Protein AF-A0A3F3IBT3-F1 (afdb_monomer_lite)

Secondary structure (DSSP, 8-state):
---EETTT-PPPTT-EEEEEETTEEEEEEE-TTS-EEEEEETTTEEEES----EEEEEEPPP-

Sequence (63 aa):
MEWINVEDRKPNGFEMVILDTDRGIAVGCFDPFGEPKQAIFGFTGTVAHSRYEVKRWMPLPKA

Radius of gyration: 10.61 Å; chains: 1; bounding box: 26×27×25 Å

Foldseek 3Di:
DDKDFCVRDADAAQAWWWFQKPVGIWTFGAHNVRHTQWTQDPPPGIDGPDDIDTGIIGHDDDD

pLDDT: mean 78.51, std 11.06, range [56.03, 91.88]

Organism: Salmonella enterica (NCBI:txid28901)

Structure (mmCIF, N/CA/C/O backbone):
data_AF-A0A3F3IBT3-F1
#
_entry.id   AF-A0A3F3IBT3-F1
#
loop_
_atom_site.group_PDB
_atom_site.id
_atom_site.type_symbol
_atom_site.label_atom_id
_atom_site.label_alt_id
_atom_site.label_comp_id
_atom_site.label_asym_id
_atom_site.label_entity_id
_atom_site.label_seq_id
_atom_site.pdbx_PDB_ins_code
_atom_site.Cartn_x
_atom_site.Cartn_y
_atom_site.Cartn_z
_atom_site.occupancy
_atom_site.B_iso_or_equiv
_atom_site.auth_seq_id
_atom_site.auth_comp_id
_atom_site.auth_asym_id
_atom_site.auth_atom_id
_atom_site.pdbx_PDB_model_num
ATOM 1 N N . MET A 1 1 ? -15.843 0.242 2.364 1.00 69.81 1 MET A N 1
ATOM 2 C CA . MET A 1 1 ? -14.523 0.908 2.314 1.00 69.81 1 MET A CA 1
ATOM 3 C C . MET A 1 1 ? -14.382 1.521 0.944 1.00 69.81 1 MET A C 1
ATOM 5 O O . MET A 1 1 ? -14.761 0.863 -0.017 1.00 69.81 1 MET A O 1
ATOM 9 N N . GLU A 1 2 ? -13.927 2.766 0.872 1.00 84.56 2 GLU A N 1
ATOM 10 C CA . GLU A 1 2 ? -13.790 3.503 -0.387 1.00 84.56 2 GLU A CA 1
ATOM 11 C C . GLU A 1 2 ? -12.324 3.562 -0.814 1.00 84.56 2 GLU A C 1
ATOM 13 O O . GLU A 1 2 ? -11.424 3.587 0.029 1.00 84.56 2 GLU A O 1
ATOM 18 N N . TRP A 1 3 ? -12.103 3.557 -2.127 1.00 89.62 3 TRP A N 1
ATOM 19 C CA . TRP A 1 3 ? -10.786 3.748 -2.720 1.00 89.62 3 TRP A CA 1
ATOM 20 C C . TRP A 1 3 ? -10.419 5.230 -2.713 1.00 89.62 3 TRP A C 1
ATOM 22 O O . TRP A 1 3 ? -11.211 6.068 -3.135 1.00 89.62 3 TRP A O 1
ATOM 32 N N . ILE A 1 4 ? -9.202 5.535 -2.277 1.00 91.50 4 ILE A N 1
ATOM 33 C CA . ILE A 1 4 ? -8.652 6.886 -2.171 1.00 91.50 4 ILE A CA 1
ATOM 34 C C . ILE A 1 4 ? -7.540 7.014 -3.216 1.00 91.50 4 ILE A C 1
ATOM 36 O O . ILE A 1 4 ? -6.633 6.178 -3.237 1.00 91.50 4 ILE A O 1
ATOM 40 N N . ASN A 1 5 ? -7.589 8.021 -4.095 1.00 91.19 5 ASN A N 1
ATOM 41 C CA . ASN A 1 5 ? -6.478 8.253 -5.025 1.00 91.19 5 ASN A CA 1
ATOM 42 C C . ASN A 1 5 ? -5.256 8.742 -4.244 1.00 91.19 5 ASN A C 1
ATOM 44 O O . ASN A 1 5 ? -5.374 9.568 -3.336 1.00 91.19 5 ASN A O 1
ATOM 48 N N . VAL A 1 6 ? -4.072 8.253 -4.612 1.00 86.75 6 VAL A N 1
ATOM 49 C CA . VAL A 1 6 ? -2.835 8.617 -3.904 1.00 86.75 6 VAL A CA 1
ATOM 50 C C . VAL A 1 6 ? -2.486 10.104 -4.058 1.00 86.75 6 VAL A C 1
ATOM 52 O O . VAL A 1 6 ? -1.879 10.681 -3.159 1.00 86.75 6 VAL A O 1
ATOM 55 N N . GLU A 1 7 ? -2.906 10.722 -5.169 1.00 86.69 7 GLU A N 1
ATOM 56 C CA . GLU A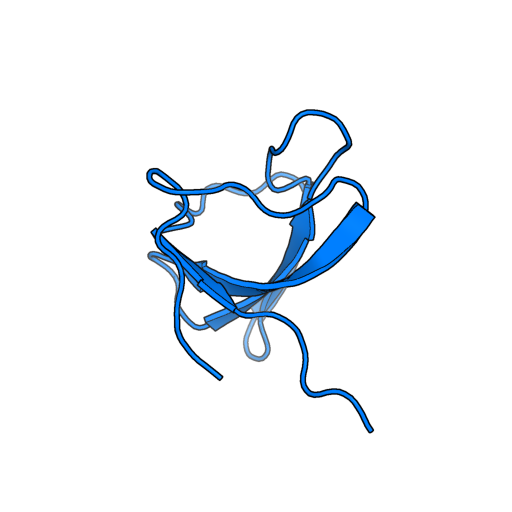 1 7 ? -2.731 12.153 -5.450 1.00 86.69 7 GLU A CA 1
ATOM 57 C C . GLU A 1 7 ? -3.567 13.037 -4.514 1.0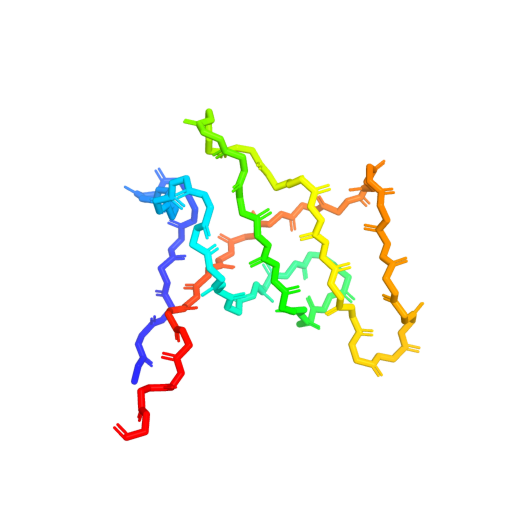0 86.69 7 GLU A C 1
ATOM 59 O O . GLU A 1 7 ? -3.103 14.093 -4.092 1.00 86.69 7 GLU A O 1
ATOM 64 N N . ASP A 1 8 ? -4.770 12.582 -4.145 1.00 89.44 8 ASP A N 1
ATOM 65 C CA . ASP A 1 8 ? -5.663 13.309 -3.237 1.00 89.44 8 ASP A CA 1
ATOM 66 C C . ASP A 1 8 ? -5.177 13.198 -1.789 1.00 89.44 8 ASP A C 1
ATOM 68 O O . ASP A 1 8 ? -5.225 14.151 -1.007 1.00 89.44 8 ASP A O 1
ATOM 72 N N . ARG A 1 9 ? -4.731 11.996 -1.407 1.00 87.44 9 ARG A N 1
ATOM 73 C CA . ARG A 1 9 ? -4.267 11.704 -0.055 1.00 87.44 9 ARG A CA 1
ATOM 74 C C . ARG A 1 9 ? -3.342 10.497 -0.049 1.00 87.44 9 ARG A C 1
ATOM 76 O O . ARG A 1 9 ? -3.745 9.399 -0.427 1.00 87.44 9 ARG A O 1
ATOM 83 N N . LYS A 1 10 ? -2.148 10.670 0.517 1.00 85.12 10 LYS A N 1
ATOM 84 C CA . LYS A 1 10 ? -1.231 9.564 0.812 1.00 85.12 10 LYS A CA 1
ATOM 85 C C . LYS A 1 10 ? -1.622 8.839 2.118 1.00 85.12 10 LYS A C 1
ATOM 87 O O . LYS A 1 10 ? -2.162 9.483 3.026 1.00 85.12 10 LYS A O 1
ATOM 92 N N . PRO A 1 11 ? -1.364 7.524 2.237 1.00 84.88 11 PRO A N 1
ATOM 93 C CA . PRO A 1 11 ? -1.490 6.790 3.500 1.00 84.88 11 PRO A CA 1
ATOM 94 C C . PRO A 1 11 ? -0.571 7.346 4.583 1.00 84.88 11 PRO A C 1
ATOM 96 O O . PRO A 1 11 ? 0.427 8.006 4.278 1.00 84.88 11 PRO A O 1
ATOM 99 N N . ASN A 1 12 ? -0.869 7.045 5.848 1.00 83.94 12 ASN A N 1
ATOM 100 C CA . ASN A 1 12 ? 0.065 7.387 6.914 1.00 83.94 12 ASN A CA 1
ATOM 101 C C . ASN A 1 12 ? 1.321 6.511 6.814 1.00 83.94 12 ASN A C 1
ATOM 103 O O . ASN A 1 12 ? 1.271 5.355 6.385 1.00 83.94 12 ASN A O 1
ATOM 107 N N . GLY A 1 13 ? 2.458 7.056 7.246 1.00 83.00 13 GLY A N 1
ATOM 108 C CA . GLY A 1 13 ? 3.699 6.291 7.304 1.00 83.00 13 GLY A CA 1
ATOM 109 C C . GLY A 1 13 ? 3.550 5.049 8.184 1.00 83.00 13 GLY A C 1
ATOM 110 O O . GLY A 1 13 ? 2.951 5.111 9.258 1.00 83.00 13 GLY A O 1
ATOM 111 N N . PHE A 1 14 ? 4.111 3.931 7.724 1.00 79.94 14 PHE A N 1
ATOM 112 C CA . PHE A 1 14 ? 4.029 2.602 8.344 1.00 79.94 14 PHE A CA 1
ATOM 113 C C . PHE A 1 14 ? 2.627 1.977 8.399 1.00 79.94 14 PHE A C 1
ATOM 115 O O . PHE A 1 14 ? 2.452 0.915 8.999 1.00 79.94 14 PHE A O 1
ATOM 122 N N . GLU A 1 15 ? 1.627 2.597 7.770 1.00 83.06 15 GLU A N 1
ATOM 123 C CA . GLU A 1 15 ? 0.284 2.038 7.688 1.00 83.06 15 GLU A CA 1
ATOM 124 C C . GLU A 1 15 ? 0.220 0.941 6.619 1.00 83.06 15 GLU A C 1
ATOM 126 O O . GLU A 1 15 ? 0.666 1.117 5.482 1.00 83.06 15 GLU A O 1
ATOM 131 N N . MET A 1 16 ? -0.360 -0.200 6.995 1.00 85.69 16 MET A N 1
ATOM 132 C CA . MET A 1 16 ? -0.672 -1.275 6.061 1.00 85.69 16 MET A CA 1
ATOM 133 C C . MET A 1 16 ? -2.000 -0.982 5.366 1.00 85.69 16 MET A C 1
ATOM 135 O O . MET A 1 16 ? -3.039 -0.839 6.015 1.00 85.69 16 MET A O 1
ATOM 139 N N . VAL A 1 17 ? -1.968 -0.936 4.040 1.00 89.44 17 VAL A N 1
ATOM 140 C CA . VAL A 1 17 ? -3.115 -0.606 3.189 1.00 89.44 17 VAL A CA 1
ATOM 141 C C . VAL A 1 17 ? -3.206 -1.575 2.017 1.00 89.44 17 VAL A C 1
ATOM 143 O O . VAL A 1 17 ? -2.226 -2.224 1.646 1.00 89.44 17 VAL A O 1
ATOM 146 N N . ILE A 1 18 ? -4.383 -1.675 1.411 1.00 90.31 18 ILE A N 1
ATOM 147 C CA . ILE A 1 18 ? -4.536 -2.346 0.119 1.00 90.31 18 ILE A CA 1
ATOM 148 C C . ILE A 1 18 ? -4.248 -1.312 -0.966 1.00 90.31 18 ILE A C 1
ATOM 150 O O . ILE A 1 18 ? -4.735 -0.186 -0.897 1.00 90.31 18 ILE A O 1
ATOM 154 N N . LEU A 1 19 ? -3.456 -1.700 -1.954 1.00 89.44 19 LEU A N 1
ATOM 155 C CA . LEU A 1 19 ? -3.012 -0.888 -3.074 1.00 89.44 19 LEU A CA 1
ATOM 156 C C . LEU A 1 19 ? -3.643 -1.373 -4.372 1.00 89.44 19 LEU A C 1
ATOM 158 O O . LEU A 1 19 ? -3.651 -2.571 -4.648 1.00 89.44 19 LEU A O 1
ATOM 162 N N . ASP A 1 20 ? -4.096 -0.423 -5.179 1.00 89.56 20 ASP A N 1
ATOM 163 C CA . ASP A 1 20 ? -4.410 -0.604 -6.591 1.00 89.56 20 ASP A CA 1
ATOM 164 C C . ASP A 1 20 ? -3.252 -0.032 -7.415 1.00 89.56 20 ASP A C 1
ATOM 166 O O . ASP A 1 20 ? -2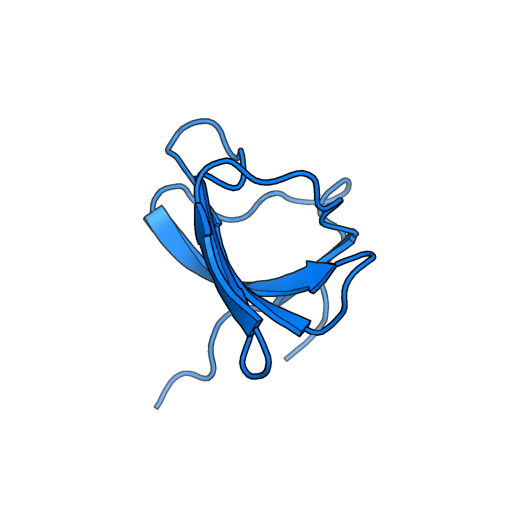.945 1.165 -7.337 1.00 89.56 20 ASP A O 1
ATOM 170 N N . THR A 1 21 ? -2.572 -0.901 -8.160 1.00 87.12 21 THR A N 1
ATOM 171 C CA . THR A 1 21 ? -1.372 -0.558 -8.932 1.00 87.12 21 THR A CA 1
ATOM 172 C C . THR A 1 21 ? -1.551 -0.877 -10.413 1.00 87.12 21 THR A C 1
ATOM 174 O O . THR A 1 21 ? -2.428 -1.649 -10.803 1.00 87.12 21 THR A O 1
ATOM 177 N N . ASP A 1 22 ? -0.668 -0.350 -11.259 1.00 85.31 22 ASP A N 1
ATOM 178 C CA . ASP A 1 22 ? -0.553 -0.744 -12.672 1.00 85.31 22 ASP A CA 1
ATOM 179 C C . ASP A 1 22 ? -0.297 -2.251 -12.886 1.00 85.31 22 ASP A C 1
ATOM 181 O O . ASP A 1 22 ? -0.526 -2.765 -13.981 1.00 85.31 22 ASP A O 1
ATOM 185 N N . ARG A 1 23 ? 0.124 -2.972 -11.839 1.00 78.88 23 ARG A N 1
ATOM 186 C CA . ARG A 1 23 ? 0.363 -4.423 -11.840 1.00 78.88 23 ARG A CA 1
ATOM 187 C C . ARG A 1 23 ? -0.707 -5.231 -11.103 1.00 78.88 23 ARG A C 1
ATOM 189 O O . ARG A 1 23 ? -0.533 -6.434 -10.918 1.00 78.88 23 ARG A O 1
ATOM 196 N N . GLY A 1 24 ? -1.806 -4.595 -10.702 1.00 83.12 24 GLY A N 1
ATOM 197 C CA . GLY A 1 24 ? -2.921 -5.213 -9.986 1.00 83.12 24 GLY A CA 1
ATOM 198 C C . GLY A 1 24 ? -2.967 -4.859 -8.499 1.00 83.12 24 GLY A C 1
ATOM 199 O O . GLY A 1 24 ? -2.366 -3.880 -8.055 1.00 83.12 24 GLY A O 1
ATOM 200 N N . ILE A 1 25 ? -3.713 -5.659 -7.733 1.00 86.19 25 ILE A N 1
ATOM 201 C CA . ILE A 1 25 ? -3.980 -5.407 -6.311 1.00 86.19 25 ILE A CA 1
ATOM 202 C C . ILE A 1 25 ? -2.859 -5.996 -5.441 1.00 86.19 25 ILE A C 1
ATOM 204 O O . ILE A 1 25 ? -2.471 -7.157 -5.613 1.00 86.19 25 ILE A O 1
ATOM 208 N N . ALA A 1 26 ? -2.390 -5.222 -4.464 1.00 87.19 26 ALA A N 1
ATOM 209 C CA . ALA A 1 26 ? -1.398 -5.644 -3.476 1.00 87.19 26 ALA A CA 1
ATOM 210 C C . ALA A 1 26 ? -1.776 -5.190 -2.060 1.00 87.19 26 ALA A C 1
ATOM 212 O O . ALA A 1 26 ? -2.624 -4.322 -1.883 1.00 87.19 26 ALA A O 1
ATOM 213 N N . VAL A 1 27 ? -1.119 -5.743 -1.042 1.00 87.25 2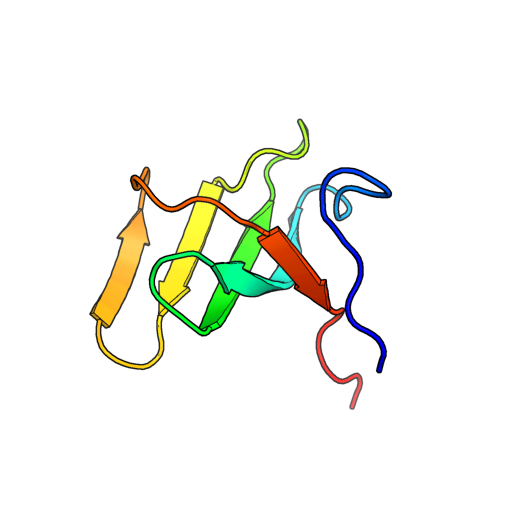7 VAL A N 1
ATOM 214 C CA . VAL A 1 27 ? -1.076 -5.146 0.303 1.00 87.25 27 VAL A CA 1
ATOM 215 C C . VAL A 1 27 ? 0.279 -4.480 0.461 1.00 87.25 27 VAL A C 1
ATOM 217 O O . VAL A 1 27 ? 1.302 -5.132 0.265 1.00 87.25 27 VAL A O 1
ATOM 220 N N . GLY A 1 28 ? 0.306 -3.193 0.784 1.00 85.00 28 GLY A N 1
ATOM 221 C CA . GLY A 1 28 ? 1.545 -2.432 0.878 1.00 85.00 28 GLY A CA 1
ATOM 222 C C . GLY A 1 28 ? 1.668 -1.618 2.151 1.00 85.00 28 GLY A C 1
ATOM 223 O O . GLY A 1 28 ? 0.686 -1.328 2.831 1.00 85.00 28 GLY A O 1
ATOM 224 N N . CYS A 1 29 ? 2.913 -1.262 2.451 1.00 83.44 29 CYS A N 1
ATOM 225 C CA . CYS A 1 29 ? 3.284 -0.407 3.566 1.00 83.44 29 CYS A CA 1
ATOM 226 C C . CYS A 1 29 ? 4.070 0.795 3.036 1.00 83.44 29 CYS A C 1
ATOM 228 O O . CYS A 1 29 ? 5.053 0.643 2.295 1.00 83.44 29 CYS A O 1
ATOM 230 N N . PHE A 1 30 ? 3.610 1.987 3.407 1.00 76.12 30 PHE A N 1
ATOM 231 C CA . PHE A 1 30 ? 4.255 3.244 3.048 1.00 76.12 30 PHE A CA 1
ATOM 232 C C . PHE A 1 30 ? 5.368 3.571 4.039 1.00 76.12 30 PHE A C 1
ATOM 234 O O . PHE A 1 30 ? 5.285 3.257 5.228 1.00 76.12 30 PHE A O 1
ATOM 241 N N . ASP A 1 31 ? 6.432 4.195 3.549 1.00 73.81 31 ASP A N 1
ATOM 242 C CA . ASP A 1 31 ? 7.476 4.752 4.398 1.00 73.81 31 ASP A CA 1
ATOM 243 C C . ASP A 1 31 ? 7.004 6.059 5.086 1.00 73.81 31 ASP A C 1
ATOM 245 O O . ASP A 1 31 ? 5.910 6.556 4.799 1.00 73.81 31 ASP A O 1
ATOM 249 N N . PRO A 1 32 ? 7.790 6.639 6.015 1.00 71.62 32 PRO A N 1
ATOM 250 C CA . PRO A 1 32 ? 7.424 7.889 6.690 1.00 71.62 32 PRO A CA 1
ATOM 251 C C . PRO A 1 32 ? 7.236 9.086 5.750 1.00 71.62 32 PRO A C 1
ATOM 253 O O . PRO A 1 32 ? 6.663 10.091 6.161 1.00 71.62 32 PRO A O 1
ATOM 256 N N . PHE A 1 33 ? 7.752 9.004 4.525 1.00 69.12 33 PHE A N 1
ATOM 257 C CA . PHE A 1 33 ? 7.717 10.066 3.525 1.00 69.12 33 PHE A CA 1
ATOM 258 C C . PHE A 1 33 ? 6.544 9.891 2.547 1.00 69.12 33 PHE A C 1
ATOM 260 O O . PHE A 1 33 ? 6.363 10.702 1.637 1.00 69.12 33 PHE A O 1
ATOM 267 N N . GLY A 1 34 ? 5.708 8.867 2.756 1.00 66.31 34 GLY A N 1
ATOM 268 C CA . GLY A 1 34 ? 4.556 8.584 1.912 1.00 66.31 34 GLY A CA 1
ATOM 269 C C . GLY A 1 34 ? 4.946 7.986 0.562 1.00 66.31 34 GLY A C 1
ATOM 270 O O . GLY A 1 34 ? 4.202 8.147 -0.407 1.00 66.31 34 GLY A O 1
ATOM 271 N N . GLU A 1 35 ? 6.085 7.301 0.486 1.00 71.94 35 GLU A N 1
ATOM 272 C CA . GLU A 1 35 ? 6.484 6.503 -0.669 1.00 71.94 35 GLU A CA 1
ATOM 273 C C . GLU A 1 35 ? 6.243 5.007 -0.397 1.00 71.94 35 GLU A C 1
ATOM 275 O O . GLU A 1 35 ? 6.451 4.519 0.722 1.00 71.94 35 GLU A O 1
ATOM 280 N N . PRO A 1 36 ? 5.782 4.235 -1.394 1.00 66.31 36 PRO A N 1
ATOM 281 C CA . PRO A 1 36 ? 5.553 2.806 -1.230 1.00 66.31 36 PRO A CA 1
ATOM 282 C C . PRO A 1 36 ? 6.888 2.065 -1.055 1.00 66.31 36 PRO A C 1
ATOM 284 O O . PRO A 1 36 ? 7.664 1.912 -1.997 1.00 66.31 36 PRO A O 1
ATOM 287 N N . LYS A 1 37 ? 7.158 1.559 0.154 1.00 68.81 37 LYS A N 1
ATOM 288 C CA . LYS A 1 37 ? 8.426 0.876 0.475 1.00 68.81 37 LYS A CA 1
ATOM 289 C C . LYS A 1 37 ? 8.405 -0.602 0.106 1.00 68.81 37 LYS A C 1
ATOM 291 O O . LYS A 1 37 ? 9.407 -1.155 -0.353 1.00 68.81 37 LYS A O 1
ATOM 296 N N . GLN A 1 38 ? 7.275 -1.252 0.375 1.00 69.50 38 GLN A N 1
ATOM 297 C CA . GLN A 1 38 ? 7.074 -2.686 0.184 1.00 69.50 38 GLN A CA 1
ATOM 298 C C . GLN A 1 38 ? 5.622 -2.958 -0.207 1.00 69.50 38 GLN A C 1
ATOM 300 O O . GLN A 1 38 ? 4.706 -2.404 0.401 1.00 69.50 38 GLN A O 1
ATOM 305 N N . ALA A 1 39 ? 5.424 -3.839 -1.186 1.00 74.25 39 ALA A N 1
ATOM 306 C CA . ALA A 1 39 ? 4.120 -4.369 -1.557 1.00 74.25 39 ALA A CA 1
ATOM 307 C C . ALA A 1 39 ? 4.183 -5.895 -1.708 1.00 74.25 39 ALA A C 1
ATOM 309 O O . ALA A 1 39 ? 5.131 -6.452 -2.269 1.00 74.25 39 ALA A O 1
ATOM 310 N N . ILE A 1 40 ? 3.161 -6.568 -1.188 1.00 74.50 40 ILE A N 1
ATOM 311 C CA . ILE A 1 40 ? 2.934 -8.004 -1.296 1.00 74.50 40 ILE A CA 1
ATOM 312 C C . ILE A 1 40 ? 1.795 -8.198 -2.289 1.00 74.50 40 ILE A C 1
ATOM 314 O O . ILE A 1 40 ? 0.639 -7.876 -2.007 1.00 74.50 40 ILE A O 1
ATOM 318 N N . PHE A 1 41 ? 2.129 -8.720 -3.461 1.00 70.06 41 PHE A N 1
ATOM 319 C CA . PHE A 1 41 ? 1.155 -9.066 -4.485 1.00 70.06 41 PHE A CA 1
ATOM 320 C C . PHE A 1 41 ? 0.732 -10.517 -4.274 1.00 70.06 41 PHE A C 1
ATOM 322 O O . PHE A 1 41 ? 1.579 -11.410 -4.209 1.00 70.06 41 PHE A O 1
ATOM 329 N N . GLY A 1 42 ? -0.577 -10.768 -4.201 1.00 59.59 42 GLY A N 1
ATOM 330 C CA . GLY A 1 42 ? -1.114 -12.104 -3.905 1.00 59.59 42 GLY A CA 1
ATOM 331 C C . GLY A 1 42 ? -0.712 -13.189 -4.913 1.00 59.59 42 GLY A C 1
ATOM 332 O O . GLY A 1 42 ? -0.746 -14.367 -4.582 1.00 59.59 42 GLY A O 1
ATOM 333 N N . PHE A 1 43 ? -0.301 -12.799 -6.123 1.00 57.66 43 PHE A N 1
ATOM 334 C CA . PHE A 1 43 ? 0.070 -13.706 -7.213 1.00 57.66 43 PHE A CA 1
ATOM 335 C C . PHE A 1 43 ? 1.565 -13.671 -7.584 1.00 57.66 43 PHE A C 1
ATOM 337 O O . PHE A 1 43 ? 2.022 -14.593 -8.253 1.00 57.66 43 PHE A O 1
ATOM 344 N N . THR A 1 44 ? 2.350 -12.673 -7.143 1.00 57.03 44 THR A N 1
ATOM 345 C CA . THR A 1 44 ? 3.794 -12.574 -7.473 1.00 57.03 44 THR A CA 1
ATOM 346 C C . THR A 1 44 ? 4.740 -12.534 -6.266 1.00 57.03 44 THR A C 1
ATOM 348 O O . THR A 1 44 ? 5.949 -12.420 -6.459 1.00 57.03 44 THR A O 1
ATOM 351 N N . GLY A 1 45 ? 4.235 -12.633 -5.031 1.00 59.12 45 GLY A N 1
ATOM 352 C CA . GLY A 1 45 ? 5.051 -12.554 -3.812 1.00 59.12 45 GLY A CA 1
ATOM 353 C C . GLY A 1 45 ? 5.415 -11.119 -3.403 1.00 59.12 45 GLY A C 1
ATOM 354 O O . GLY A 1 45 ? 4.820 -10.148 -3.877 1.00 59.12 45 GLY A O 1
ATOM 355 N N . THR A 1 46 ? 6.370 -10.977 -2.477 1.00 57.94 46 THR A N 1
ATOM 356 C CA . THR A 1 46 ? 6.846 -9.671 -1.984 1.00 57.94 46 THR A CA 1
ATOM 357 C C . THR A 1 46 ? 7.762 -9.021 -3.011 1.00 57.94 46 THR A C 1
ATOM 359 O O . THR A 1 46 ? 8.827 -9.552 -3.323 1.00 57.94 46 THR A O 1
ATOM 362 N N . VAL A 1 47 ? 7.381 -7.846 -3.504 1.00 62.09 47 VAL A N 1
ATOM 363 C CA . VAL A 1 47 ? 8.152 -7.111 -4.505 1.00 62.09 47 VAL A CA 1
ATOM 364 C C . VAL A 1 47 ? 8.757 -5.880 -3.818 1.00 62.09 47 VAL A C 1
ATOM 366 O O . VAL A 1 47 ? 8.089 -4.872 -3.598 1.00 62.09 47 VAL A O 1
ATOM 369 N N . ALA A 1 48 ? 10.017 -5.991 -3.387 1.00 57.38 48 ALA A N 1
ATOM 370 C CA . ALA A 1 48 ? 10.737 -4.915 -2.699 1.00 57.38 48 ALA A CA 1
ATOM 371 C C . ALA A 1 48 ? 11.299 -3.892 -3.702 1.00 57.38 48 ALA A C 1
ATOM 373 O O . ALA A 1 48 ? 11.732 -4.277 -4.789 1.00 57.38 48 ALA A O 1
ATOM 374 N N . HIS A 1 49 ? 11.319 -2.602 -3.340 1.00 57.81 49 HIS A N 1
ATOM 375 C CA . HIS A 1 49 ? 11.943 -1.527 -4.137 1.00 57.81 49 HIS A CA 1
ATOM 376 C C . HIS A 1 49 ? 11.526 -1.512 -5.618 1.00 57.81 49 HIS A C 1
ATOM 378 O O . HIS A 1 49 ? 12.374 -1.456 -6.511 1.00 57.81 49 HIS A O 1
ATOM 384 N N . SER A 1 50 ? 10.226 -1.647 -5.892 1.00 56.03 50 SER A N 1
ATOM 385 C CA . SER A 1 50 ? 9.780 -2.102 -7.205 1.00 56.03 50 SER A CA 1
ATOM 386 C C . SER A 1 50 ? 8.874 -1.158 -7.971 1.00 56.03 50 SER A C 1
ATOM 388 O O . SER A 1 50 ? 8.029 -0.458 -7.434 1.00 56.03 50 SER A O 1
ATOM 390 N N . ARG A 1 51 ? 9.139 -1.190 -9.280 1.00 68.81 51 ARG A N 1
ATOM 391 C CA . ARG A 1 51 ? 8.611 -0.399 -10.393 1.00 68.81 51 ARG A CA 1
ATOM 392 C C . ARG A 1 51 ? 7.122 -0.664 -10.627 1.00 68.81 51 ARG A C 1
ATOM 394 O O . ARG A 1 51 ? 6.759 -1.299 -11.620 1.00 68.81 51 ARG A O 1
ATOM 401 N N . TYR A 1 52 ? 6.291 -0.248 -9.693 1.00 76.25 52 TYR A N 1
ATOM 402 C CA . TYR A 1 52 ? 4.846 -0.212 -9.848 1.00 76.25 52 TYR A CA 1
ATOM 403 C C . TYR A 1 52 ? 4.359 1.185 -9.489 1.00 76.25 52 TYR A C 1
ATOM 405 O O . TYR A 1 52 ? 4.916 1.853 -8.616 1.00 76.25 52 TYR A O 1
ATOM 413 N N . GLU A 1 53 ? 3.328 1.625 -10.186 1.00 83.00 53 GLU A N 1
ATOM 414 C CA . GLU A 1 53 ? 2.689 2.906 -9.940 1.00 83.00 53 GLU A CA 1
ATOM 415 C C . GLU A 1 53 ? 1.437 2.659 -9.107 1.00 83.00 53 GLU A C 1
ATOM 417 O O . GLU A 1 53 ? 0.536 1.921 -9.516 1.00 83.00 53 GLU A O 1
ATOM 422 N N . VAL A 1 54 ? 1.395 3.244 -7.911 1.00 86.62 54 VAL A N 1
ATOM 423 C CA . VAL A 1 54 ? 0.210 3.184 -7.054 1.00 86.62 54 VAL A CA 1
ATOM 424 C C . VAL A 1 54 ? -0.777 4.232 -7.544 1.00 86.62 54 VAL A C 1
ATOM 426 O O . VAL A 1 54 ? -0.474 5.419 -7.518 1.00 86.62 54 VAL A O 1
ATOM 429 N N . LYS A 1 55 ? -1.971 3.802 -7.946 1.00 88.81 55 LYS A N 1
ATOM 430 C CA . LYS A 1 55 ? -3.045 4.707 -8.374 1.00 88.81 55 LYS A CA 1
ATOM 431 C C . LYS A 1 55 ? -3.943 5.064 -7.201 1.00 88.81 55 LYS A C 1
ATOM 433 O O . LYS A 1 55 ? -4.265 6.230 -6.970 1.00 88.81 55 LYS A O 1
ATOM 438 N N . ARG A 1 56 ? -4.352 4.042 -6.446 1.00 90.81 56 ARG A N 1
ATOM 439 C CA . ARG A 1 56 ? -5.295 4.174 -5.333 1.00 90.81 56 ARG A CA 1
ATOM 440 C C . ARG A 1 56 ? -4.906 3.269 -4.182 1.00 90.81 56 ARG A C 1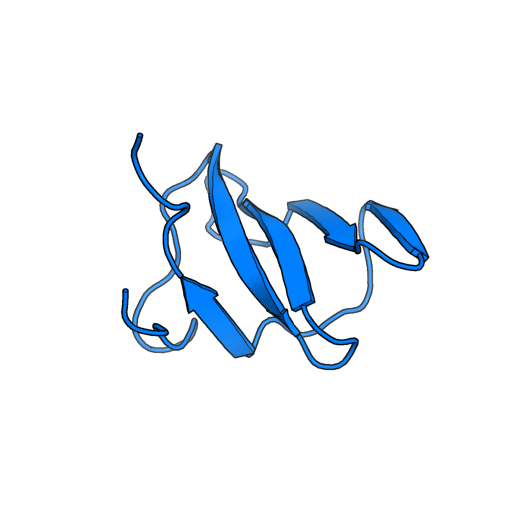
ATOM 442 O O . ARG A 1 56 ? -4.177 2.293 -4.350 1.00 90.81 56 ARG A O 1
ATOM 449 N N . TRP 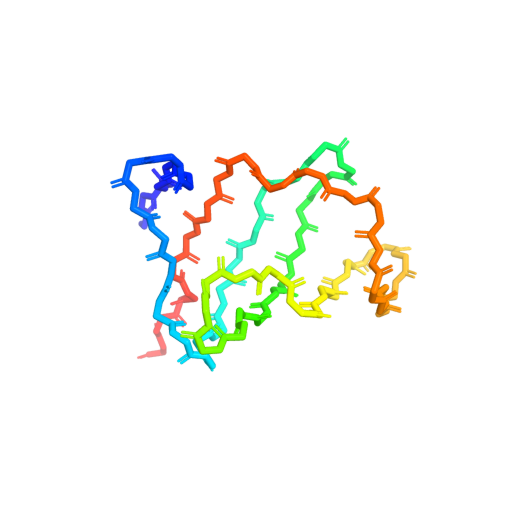A 1 57 ? -5.440 3.575 -3.014 1.00 91.06 57 TRP A N 1
ATOM 450 C CA . TRP A 1 57 ? -5.323 2.730 -1.842 1.00 91.06 57 TRP A CA 1
ATOM 451 C C . TRP A 1 57 ? -6.638 2.688 -1.071 1.00 91.06 57 TRP A C 1
ATOM 453 O O . TRP A 1 57 ? -7.506 3.544 -1.238 1.00 91.06 57 TRP A O 1
ATOM 463 N N . MET A 1 58 ? -6.789 1.687 -0.218 1.00 91.88 58 MET A N 1
ATOM 464 C CA . MET A 1 58 ? -7.872 1.619 0.755 1.00 91.88 58 MET A CA 1
ATOM 465 C C . MET A 1 58 ? -7.334 1.101 2.092 1.00 91.88 58 MET A C 1
ATOM 467 O O . MET A 1 58 ? -6.402 0.287 2.107 1.00 91.88 58 MET A O 1
ATOM 471 N N . PRO A 1 59 ? -7.895 1.551 3.226 1.00 90.25 59 PRO A N 1
ATOM 472 C CA . PRO A 1 59 ? -7.529 1.005 4.525 1.00 90.25 59 PRO A CA 1
ATOM 473 C C . PRO A 1 59 ? -7.847 -0.491 4.579 1.00 90.25 59 PRO A C 1
ATOM 475 O O . PRO A 1 59 ? -8.801 -0.960 3.952 1.00 90.25 59 PRO A O 1
ATOM 478 N N . LEU A 1 60 ? -7.059 -1.244 5.348 1.00 87.69 60 LEU A N 1
ATOM 479 C CA . LEU A 1 60 ? -7.367 -2.648 5.597 1.00 87.69 60 LEU A CA 1
ATOM 480 C C . LEU A 1 60 ? -8.718 -2.792 6.319 1.00 87.69 60 LEU A C 1
ATOM 482 O O . LEU A 1 60 ? -9.030 -1.969 7.188 1.00 87.69 60 LEU A O 1
ATOM 486 N N . PRO A 1 61 ? -9.497 -3.850 6.011 1.00 83.56 61 PRO A N 1
ATOM 487 C CA . PRO A 1 61 ? -10.656 -4.247 6.801 1.00 83.56 61 PRO A CA 1
ATOM 488 C C . PRO A 1 61 ? -10.289 -4.312 8.282 1.00 83.56 61 PRO A C 1
ATOM 490 O O . PRO A 1 61 ? -9.372 -5.036 8.666 1.00 83.56 61 PRO A O 1
ATOM 493 N N . LYS A 1 62 ? -10.989 -3.538 9.114 1.00 79.75 62 LYS A N 1
ATOM 494 C CA . LYS A 1 62 ? -10.890 -3.688 10.566 1.00 79.75 62 LYS A CA 1
ATOM 495 C C . LYS A 1 62 ? -11.722 -4.906 10.962 1.00 79.75 62 LYS A C 1
ATOM 497 O O . LYS A 1 62 ? -12.826 -5.063 10.442 1.00 79.75 62 LYS A O 1
ATOM 502 N N . ALA A 1 63 ? -11.152 -5.759 11.812 1.00 65.81 63 ALA A N 1
ATOM 503 C CA . ALA A 1 63 ? -11.887 -6.832 12.476 1.00 65.81 63 ALA A CA 1
ATOM 504 C C . ALA A 1 63 ? -12.937 -6.258 13.436 1.00 65.81 63 ALA A C 1
ATOM 506 O O . ALA A 1 63 ? -12.687 -5.152 13.977 1.00 65.81 63 ALA A O 1
#